Protein AF-A0A937QW48-F1 (afdb_monomer_lite)

Sequence (167 aa):
MSHDVYLGDNLDDVNDGVGDTFRGNQPLTSYLAGFPGFAYPDGLVAGTTYYWRIDEVNEAEPNSPWTGDVWSFSIPPRKAYNPDPADGAKFIASEATLIWTGGMDAKLHTVYFGDNFDDVSSATVGIPQGSTTLRPSGLLEAGKVHYWRVDEFDGFATYQGDVWSFT

Secondary structure (DSSP, 8-state):
-EEEEEEES-HHHHHHT-TT-EEEEESSS----SBTTB-TTTSPPTT-EEEEEEEEE-TT-TT-SB---EEEEEPPPSS-EEEESPTTB-S--TT--EEEEPPTT--EEEEEEES-HHHHHH----EEESSSEEPPSSPPPTT--EEEEEEEE-SS-EEPPPEEEE-

Foldseek 3Di:
DWKFKFKDLDPVCQVVVDDPGTPDIGPDPDQDDFDVVRQVVNGQDAFTKMKMWIFPADPVDPPPRHTGDIDIDHHHHQFWADWVVPFAAEPDFQFDKIFTHHGVLFQKKFKFKDLDPVCQQPDPHGDIDRHRIDTDPGTDDHPGKMKMWMWTDNPPDIRTGDIGIYD

Structure (mmCIF, N/CA/C/O backbone):
data_AF-A0A937QW48-F1
#
_entry.id   AF-A0A937QW48-F1
#
loop_
_atom_site.group_PDB
_atom_site.id
_atom_site.type_symbol
_atom_site.label_atom_id
_atom_site.label_alt_id
_atom_site.label_comp_id
_atom_site.label_asym_id
_atom_site.label_entity_id
_atom_site.label_seq_id
_atom_site.pdbx_PDB_ins_code
_atom_site.Cartn_x
_atom_site.Cartn_y
_atom_site.Cartn_z
_atom_site.occupancy
_atom_site.B_iso_or_equiv
_atom_site.auth_seq_id
_atom_site.auth_comp_id
_atom_site.auth_asym_id
_atom_site.auth_atom_id
_atom_site.pdbx_PDB_model_num
ATOM 1 N N . MET A 1 1 ? 27.043 -4.178 -25.474 1.00 88.25 1 MET A N 1
ATOM 2 C CA . MET A 1 1 ? 26.182 -4.722 -24.418 1.00 88.25 1 MET A CA 1
ATOM 3 C C . MET A 1 1 ? 25.370 -3.573 -23.878 1.00 88.25 1 MET A C 1
ATOM 5 O O . MET A 1 1 ? 25.955 -2.531 -23.590 1.00 88.25 1 MET A O 1
ATOM 9 N N . SER A 1 2 ? 24.064 -3.747 -23.834 1.00 96.56 2 SER A N 1
ATOM 10 C CA . SER A 1 2 ? 23.109 -2.817 -23.247 1.00 96.56 2 SER A CA 1
ATOM 11 C C . SER A 1 2 ? 21.959 -3.606 -22.630 1.00 96.56 2 SER A C 1
ATOM 13 O O . SER A 1 2 ? 21.939 -4.830 -22.712 1.00 96.56 2 SER A O 1
ATOM 15 N N . HIS A 1 3 ? 21.034 -2.911 -21.982 1.00 97.25 3 HIS A N 1
ATOM 16 C CA . HIS A 1 3 ? 20.038 -3.522 -21.114 1.00 97.25 3 HIS A CA 1
ATOM 17 C C . HIS A 1 3 ? 18.656 -2.991 -21.478 1.00 97.25 3 HIS A C 1
ATOM 19 O O . HIS A 1 3 ? 18.386 -1.804 -21.295 1.00 97.25 3 HIS A O 1
ATOM 25 N N . ASP A 1 4 ? 17.778 -3.844 -21.986 1.00 97.50 4 ASP A N 1
ATOM 26 C CA . ASP A 1 4 ? 16.377 -3.489 -22.177 1.00 97.50 4 ASP A CA 1
ATOM 27 C C . ASP A 1 4 ? 15.668 -3.558 -20.824 1.00 97.50 4 ASP A C 1
ATOM 29 O O . ASP A 1 4 ? 15.595 -4.613 -20.195 1.00 97.50 4 ASP A O 1
ATOM 33 N N . VAL A 1 5 ? 15.191 -2.408 -20.345 1.00 96.94 5 VAL A N 1
ATOM 34 C CA . VAL A 1 5 ? 14.584 -2.285 -19.015 1.00 96.94 5 VAL A CA 1
ATOM 35 C C . VAL A 1 5 ? 13.070 -2.314 -19.131 1.00 96.94 5 VAL A C 1
ATOM 37 O O . VAL A 1 5 ? 12.495 -1.524 -19.877 1.00 96.94 5 VAL A O 1
ATOM 40 N N . TYR A 1 6 ? 12.423 -3.152 -18.327 1.00 96.69 6 TYR A N 1
ATOM 41 C CA . TYR A 1 6 ? 10.970 -3.207 -18.188 1.00 96.69 6 TYR A CA 1
ATOM 42 C C . TYR A 1 6 ? 10.595 -2.907 -16.737 1.00 96.69 6 TYR A C 1
ATOM 44 O O . TYR A 1 6 ? 11.212 -3.445 -15.822 1.00 96.69 6 TYR A O 1
ATOM 52 N N . LEU A 1 7 ? 9.617 -2.029 -16.516 1.00 95.56 7 LEU A N 1
ATOM 53 C CA . LEU A 1 7 ? 9.117 -1.638 -15.195 1.00 95.56 7 LEU A CA 1
ATOM 54 C C . LEU A 1 7 ? 7.625 -1.299 -15.286 1.00 95.56 7 LEU A C 1
ATOM 56 O O . LEU A 1 7 ? 7.224 -0.520 -16.154 1.00 95.56 7 LEU A O 1
ATOM 60 N N . GLY A 1 8 ? 6.838 -1.832 -14.355 1.00 94.62 8 GLY A N 1
ATOM 61 C CA . GLY A 1 8 ? 5.397 -1.599 -14.235 1.00 94.62 8 GLY A CA 1
ATOM 62 C C . GLY A 1 8 ? 4.850 -2.088 -12.892 1.00 94.62 8 GLY A C 1
ATOM 63 O O . GLY A 1 8 ? 5.600 -2.608 -12.072 1.00 94.62 8 GLY A O 1
ATOM 64 N N . ASP A 1 9 ? 3.557 -1.909 -12.647 1.00 94.12 9 ASP A N 1
ATOM 65 C CA . ASP A 1 9 ? 2.838 -2.386 -11.451 1.00 94.12 9 ASP A CA 1
ATOM 66 C C . ASP A 1 9 ? 2.043 -3.683 -11.702 1.00 94.12 9 ASP A C 1
ATOM 68 O O . ASP A 1 9 ? 1.473 -4.265 -10.778 1.00 94.12 9 ASP A O 1
ATOM 72 N N . ASN A 1 10 ? 2.067 -4.182 -12.940 1.00 95.75 10 ASN A N 1
ATOM 73 C CA . ASN A 1 10 ? 1.519 -5.470 -13.336 1.00 95.75 10 ASN A CA 1
ATOM 74 C C . ASN A 1 10 ? 2.652 -6.469 -13.617 1.00 95.75 10 ASN A C 1
ATOM 76 O O . ASN A 1 10 ? 3.520 -6.226 -14.457 1.00 95.75 10 ASN A O 1
ATOM 80 N N . LEU A 1 11 ? 2.630 -7.595 -12.901 1.00 97.25 11 LEU A N 1
ATOM 81 C CA . LEU A 1 11 ? 3.621 -8.660 -13.030 1.00 97.25 11 LEU A CA 1
ATOM 82 C C . LEU A 1 11 ? 3.659 -9.245 -14.446 1.00 97.25 11 LEU A C 1
ATOM 84 O O . LEU A 1 11 ? 4.741 -9.383 -15.010 1.00 97.25 11 LEU A O 1
ATOM 88 N N . ASP A 1 12 ? 2.496 -9.580 -15.001 1.00 97.94 12 ASP A N 1
ATOM 89 C CA . ASP A 1 12 ? 2.386 -10.270 -16.285 1.00 97.94 12 ASP A CA 1
ATOM 90 C C . ASP A 1 12 ? 2.831 -9.348 -17.423 1.00 97.94 12 ASP A C 1
ATOM 92 O O . ASP A 1 12 ? 3.610 -9.755 -18.282 1.00 97.94 12 ASP A O 1
ATOM 96 N N . ASP A 1 13 ? 2.448 -8.067 -17.375 1.00 97.62 13 ASP A N 1
ATOM 97 C CA . ASP A 1 13 ? 2.856 -7.098 -18.396 1.00 97.62 13 ASP A CA 1
ATOM 98 C C . ASP A 1 13 ? 4.383 -6.923 -18.432 1.00 97.62 13 ASP A C 1
ATOM 100 O O . ASP A 1 13 ? 4.982 -6.832 -19.506 1.00 97.62 13 ASP A O 1
ATOM 104 N N . VAL A 1 14 ? 5.030 -6.895 -17.259 1.00 97.44 14 VAL A N 1
ATOM 105 C CA . VAL A 1 14 ? 6.494 -6.800 -17.148 1.00 97.44 14 VAL A CA 1
ATOM 106 C C . VAL A 1 14 ? 7.153 -8.104 -17.583 1.00 97.44 14 VAL A C 1
ATOM 108 O O . VAL A 1 14 ? 8.173 -8.071 -18.271 1.00 97.44 14 VAL A O 1
ATOM 111 N N . ASN A 1 15 ? 6.574 -9.247 -17.213 1.00 97.88 15 ASN A N 1
ATOM 112 C CA . ASN A 1 15 ? 7.065 -10.567 -17.593 1.00 97.88 15 ASN A CA 1
ATOM 113 C C . ASN A 1 15 ? 6.954 -10.839 -19.096 1.00 97.88 15 ASN A C 1
ATOM 115 O O . ASN A 1 15 ? 7.799 -11.546 -19.639 1.00 97.88 15 ASN A O 1
ATOM 119 N N . ASP A 1 16 ? 5.973 -10.256 -19.774 1.00 97.44 16 ASP A N 1
ATOM 120 C CA . ASP A 1 16 ? 5.775 -10.428 -21.213 1.00 97.44 16 ASP A CA 1
ATOM 121 C C . ASP A 1 16 ? 6.386 -9.266 -22.018 1.00 97.44 16 ASP A C 1
ATOM 123 O O . ASP A 1 16 ? 6.516 -9.346 -23.239 1.00 97.44 16 ASP A O 1
ATOM 127 N N . GLY A 1 17 ? 6.834 -8.202 -21.340 1.00 96.00 17 GLY A N 1
ATOM 128 C CA . GLY A 1 17 ? 7.395 -7.002 -21.963 1.00 96.00 17 GLY A CA 1
ATOM 129 C C . GLY A 1 17 ? 6.375 -6.227 -22.801 1.00 96.00 17 GLY A C 1
ATOM 130 O O . GLY A 1 17 ? 6.730 -5.642 -23.825 1.00 96.00 17 GLY A O 1
ATOM 131 N N . VAL A 1 18 ? 5.102 -6.261 -22.403 1.00 95.56 18 VAL A N 1
ATOM 132 C CA . VAL A 1 18 ? 3.972 -5.680 -23.143 1.00 95.56 18 VAL A CA 1
ATOM 133 C C . VAL A 1 18 ? 3.439 -4.412 -22.475 1.00 95.56 18 VAL A C 1
ATOM 135 O O . VAL A 1 18 ? 3.914 -3.987 -21.420 1.00 95.56 18 VAL A O 1
ATOM 138 N N . GLY A 1 19 ? 2.456 -3.780 -23.123 1.00 88.62 19 GLY A N 1
ATOM 139 C CA . GLY A 1 19 ? 1.857 -2.532 -22.662 1.00 88.62 19 GLY A CA 1
ATOM 140 C C . GLY A 1 19 ? 2.888 -1.409 -22.592 1.00 88.62 19 GLY A C 1
ATOM 141 O O . GLY A 1 19 ? 3.796 -1.323 -23.419 1.00 88.62 19 GLY A O 1
ATOM 142 N N . ASP A 1 20 ? 2.770 -0.580 -21.562 1.00 89.69 20 ASP A N 1
ATOM 143 C CA . ASP A 1 20 ? 3.751 0.450 -21.258 1.00 89.69 20 ASP A CA 1
ATOM 144 C C . ASP A 1 20 ? 4.731 -0.077 -20.196 1.00 89.69 20 ASP A C 1
ATOM 146 O O . ASP A 1 20 ? 4.874 0.510 -19.134 1.00 89.69 20 ASP A O 1
ATOM 150 N N . THR A 1 21 ? 5.421 -1.198 -20.392 1.00 94.19 21 THR A N 1
ATOM 151 C CA . THR A 1 21 ? 6.451 -1.637 -19.418 1.00 94.19 21 THR A CA 1
ATOM 152 C C . THR A 1 21 ? 7.862 -1.295 -19.861 1.00 94.19 21 THR A C 1
ATOM 154 O O . THR A 1 21 ? 8.701 -0.996 -19.012 1.00 94.19 21 THR A O 1
ATOM 157 N N . PHE A 1 22 ? 8.124 -1.219 -21.167 1.00 95.06 22 PHE A N 1
ATOM 158 C CA . PHE A 1 22 ? 9.451 -0.912 -21.693 1.00 95.06 22 PHE A CA 1
ATOM 159 C C . PHE A 1 22 ? 9.896 0.523 -21.366 1.00 95.06 22 PHE A C 1
ATOM 161 O O . PHE A 1 22 ? 9.299 1.513 -21.795 1.00 95.06 22 PHE A O 1
ATOM 168 N N . ARG A 1 23 ? 10.986 0.636 -20.607 1.00 92.75 23 ARG A N 1
ATOM 169 C CA . ARG A 1 23 ? 11.613 1.887 -20.158 1.00 92.75 23 ARG A CA 1
ATOM 170 C C . ARG A 1 23 ? 12.799 2.316 -21.028 1.00 92.75 23 ARG A C 1
ATOM 172 O O . ARG A 1 23 ? 13.398 3.360 -20.761 1.00 92.75 23 ARG A O 1
ATOM 179 N N . GLY A 1 24 ? 13.123 1.543 -22.063 1.00 93.31 24 GLY A N 1
ATOM 180 C CA . GLY A 1 24 ? 14.199 1.824 -23.009 1.00 93.31 24 GLY A CA 1
ATOM 181 C C . GLY A 1 24 ? 15.453 0.979 -22.795 1.00 93.31 24 GLY A C 1
ATOM 182 O O . GLY A 1 24 ? 15.618 0.312 -21.774 1.00 93.31 24 GLY A O 1
ATOM 183 N N . ASN A 1 25 ? 16.353 1.063 -23.776 1.00 95.75 25 ASN A N 1
ATOM 184 C CA . ASN A 1 25 ? 17.652 0.400 -23.768 1.00 95.75 25 ASN A CA 1
ATOM 185 C C . ASN A 1 25 ? 18.691 1.260 -23.028 1.00 95.75 25 ASN A C 1
ATOM 187 O O . ASN A 1 25 ? 18.946 2.406 -23.406 1.00 95.75 25 ASN A O 1
ATOM 191 N N . GLN A 1 26 ? 19.282 0.721 -21.965 1.00 95.12 26 GLN A N 1
ATOM 192 C CA . GLN A 1 26 ? 20.233 1.416 -21.104 1.00 95.12 26 GLN A CA 1
ATOM 193 C C . GLN A 1 26 ? 21.665 0.934 -21.371 1.00 95.12 26 GLN A C 1
ATOM 195 O O . GLN A 1 26 ? 21.913 -0.269 -21.407 1.00 95.12 26 GLN A O 1
ATOM 200 N N . PRO A 1 27 ? 22.645 1.843 -21.512 1.00 94.25 27 PRO A N 1
ATOM 201 C CA . PRO A 1 27 ? 24.058 1.472 -21.615 1.00 94.25 27 PRO A CA 1
ATOM 202 C C . PRO A 1 27 ? 24.723 1.275 -20.243 1.00 94.25 27 PRO A C 1
ATOM 204 O O . PRO A 1 27 ? 25.884 0.876 -20.171 1.00 94.25 27 PRO A O 1
ATOM 207 N N . LEU A 1 28 ? 24.023 1.627 -19.161 1.00 93.50 28 LEU A N 1
ATOM 208 C CA . LEU A 1 28 ? 24.498 1.530 -17.785 1.00 93.50 28 LEU A CA 1
ATOM 209 C C . LEU A 1 28 ? 23.802 0.379 -17.065 1.00 93.50 28 LEU A C 1
ATOM 211 O O . LEU A 1 28 ? 22.652 0.060 -17.346 1.00 93.50 28 LEU A O 1
ATOM 215 N N . THR A 1 29 ? 24.463 -0.146 -16.039 1.00 92.25 29 THR A N 1
ATOM 216 C CA . THR A 1 29 ? 23.922 -1.165 -15.129 1.00 92.25 29 THR A CA 1
ATOM 217 C C . THR A 1 29 ? 23.022 -0.559 -14.042 1.00 92.25 29 THR A C 1
ATOM 219 O O . THR A 1 29 ? 22.985 -1.044 -12.911 1.00 92.25 29 THR A O 1
ATOM 222 N N . SER A 1 30 ? 22.370 0.568 -14.333 1.00 90.50 30 SER A N 1
ATOM 223 C CA . SER A 1 30 ? 21.469 1.258 -13.415 1.00 90.50 30 SER A CA 1
ATOM 224 C C . SER A 1 30 ? 20.370 1.994 -14.174 1.00 90.50 30 SER A C 1
ATOM 226 O O . SER A 1 30 ? 20.588 2.545 -15.252 1.00 90.50 30 SER A O 1
ATOM 228 N N . TYR A 1 31 ? 19.182 2.017 -13.575 1.00 90.12 31 TYR A N 1
ATOM 229 C CA . TYR A 1 31 ? 18.016 2.737 -14.065 1.00 90.12 31 TYR A CA 1
ATOM 230 C C . TYR A 1 31 ? 17.395 3.504 -12.898 1.00 90.12 31 TYR A C 1
ATOM 232 O O . TYR A 1 31 ? 17.179 2.941 -11.824 1.00 90.12 31 TYR A O 1
ATOM 240 N N . LEU A 1 32 ? 17.151 4.800 -13.091 1.00 88.81 32 LEU A N 1
ATOM 241 C CA . LEU A 1 32 ? 16.519 5.646 -12.085 1.00 88.81 32 LEU A CA 1
ATOM 242 C C . LEU A 1 32 ? 15.019 5.724 -12.370 1.00 88.81 32 LEU A C 1
ATOM 244 O O . LEU A 1 32 ? 14.621 6.029 -13.492 1.00 88.81 32 LEU A O 1
ATOM 248 N N . ALA A 1 33 ? 14.208 5.480 -11.344 1.00 88.75 33 ALA A N 1
ATOM 249 C CA . ALA A 1 33 ? 12.752 5.531 -11.404 1.00 88.75 33 ALA A CA 1
ATOM 250 C C . ALA A 1 33 ? 12.195 6.302 -10.200 1.00 88.75 33 ALA A C 1
ATOM 252 O O . ALA A 1 33 ? 12.770 6.259 -9.112 1.00 88.75 33 ALA A O 1
ATOM 253 N N . GLY A 1 34 ? 11.073 6.999 -10.387 1.00 82.00 34 GLY A N 1
ATOM 254 C CA . GLY A 1 34 ? 10.326 7.636 -9.297 1.00 82.00 34 GLY A CA 1
ATOM 255 C C . GLY A 1 34 ? 10.814 9.017 -8.861 1.00 82.00 34 GLY A C 1
ATOM 256 O O . GLY A 1 34 ? 10.314 9.544 -7.872 1.00 82.00 34 GLY A O 1
ATOM 257 N N . PHE A 1 35 ? 11.758 9.621 -9.584 1.00 74.81 35 PHE A N 1
ATOM 258 C CA . PHE A 1 35 ? 12.253 10.976 -9.314 1.00 74.81 35 PHE A CA 1
ATOM 259 C C . PHE A 1 35 ? 11.760 11.975 -10.370 1.00 74.81 35 PHE A C 1
ATOM 261 O O . PHE A 1 35 ? 11.506 11.574 -11.507 1.00 74.81 35 PHE A O 1
ATOM 268 N N . PRO A 1 36 ? 11.662 13.284 -10.057 1.00 70.00 36 PRO A N 1
ATOM 269 C CA . PRO A 1 36 ? 11.421 14.310 -11.071 1.00 70.00 36 PRO A CA 1
ATOM 270 C C . PRO A 1 36 ? 12.420 14.185 -12.236 1.00 70.00 36 PRO A C 1
ATOM 272 O O . PRO A 1 36 ? 13.630 14.200 -12.023 1.00 70.00 36 PRO A O 1
ATOM 275 N N . GLY A 1 37 ? 11.908 14.024 -13.461 1.00 69.75 37 GLY A N 1
ATOM 276 C CA . GLY A 1 37 ? 12.704 13.727 -14.666 1.00 69.75 37 GLY A CA 1
ATOM 277 C C . GLY A 1 37 ? 12.843 12.234 -15.014 1.00 69.75 37 GLY A C 1
ATOM 278 O O . GLY A 1 37 ? 13.291 11.914 -16.108 1.00 69.75 37 GLY A O 1
ATOM 279 N N . PHE A 1 38 ? 12.402 11.335 -14.129 1.00 72.62 38 PHE A N 1
ATOM 280 C CA . PHE A 1 38 ? 12.449 9.868 -14.245 1.00 72.62 38 PHE A CA 1
ATOM 281 C C . PHE A 1 38 ? 11.122 9.252 -13.777 1.00 72.62 38 PHE A C 1
ATOM 283 O O . PHE A 1 38 ? 11.074 8.339 -12.952 1.00 72.62 38 PHE A O 1
ATOM 290 N N . ALA A 1 39 ? 10.021 9.840 -14.237 1.00 62.12 39 ALA A N 1
ATOM 291 C CA . ALA A 1 39 ? 8.752 9.812 -13.528 1.00 62.12 39 ALA A CA 1
ATOM 292 C C . ALA A 1 39 ? 7.990 8.482 -13.582 1.00 62.12 39 ALA A C 1
ATOM 294 O O . ALA A 1 39 ? 6.890 8.454 -13.090 1.00 62.12 39 ALA A O 1
ATOM 295 N N . TYR A 1 40 ? 8.486 7.387 -14.150 1.00 60.75 40 TYR A N 1
ATOM 296 C CA . TYR A 1 40 ? 7.565 6.405 -14.725 1.00 60.75 40 TYR A CA 1
ATOM 297 C C . TYR A 1 40 ? 6.410 5.877 -13.813 1.00 60.75 40 TYR A C 1
ATOM 299 O O . TYR A 1 40 ? 6.713 5.259 -12.788 1.00 60.75 40 TYR A O 1
ATOM 307 N N . PRO A 1 41 ? 5.121 6.044 -14.208 1.00 55.56 41 PRO A N 1
ATOM 308 C CA . PRO A 1 41 ? 4.635 7.010 -15.205 1.00 55.56 41 PRO A CA 1
ATOM 309 C C . PRO A 1 41 ? 4.519 8.450 -14.655 1.00 55.56 41 PRO A C 1
ATOM 311 O O . PRO A 1 41 ? 4.967 9.357 -15.350 1.00 55.56 41 PRO A O 1
ATOM 314 N N . ASP A 1 42 ? 4.075 8.656 -13.402 1.00 72.12 42 ASP A N 1
ATOM 315 C CA . ASP A 1 42 ? 3.993 9.974 -12.721 1.00 72.12 42 ASP A CA 1
ATOM 316 C C . ASP A 1 42 ? 4.560 9.993 -11.271 1.00 72.12 42 ASP A C 1
ATOM 318 O O . ASP A 1 42 ? 4.204 10.822 -10.432 1.00 72.12 42 ASP A O 1
ATOM 322 N N . GLY A 1 43 ? 5.463 9.068 -10.961 1.00 82.12 43 GLY A N 1
ATOM 323 C CA . GLY A 1 43 ? 6.089 8.828 -9.665 1.00 82.12 43 GLY A CA 1
ATOM 324 C C . GLY A 1 43 ? 5.780 7.421 -9.156 1.00 82.12 43 GLY A C 1
ATOM 325 O O . GLY A 1 43 ? 4.829 6.781 -9.601 1.00 82.12 43 GLY A O 1
ATOM 326 N N . LEU A 1 44 ? 6.582 6.934 -8.205 1.00 88.69 44 LEU A N 1
ATOM 327 C CA . LEU A 1 44 ? 6.274 5.679 -7.517 1.00 88.69 44 LEU A CA 1
ATOM 328 C C . LEU A 1 44 ? 5.176 5.938 -6.480 1.00 88.69 44 LEU A C 1
ATOM 330 O O . LEU A 1 44 ? 5.315 6.801 -5.610 1.00 88.69 44 LEU A O 1
ATOM 334 N N . VAL A 1 45 ? 4.076 5.200 -6.587 1.00 90.25 45 VAL A N 1
ATOM 335 C CA . VAL A 1 45 ? 2.863 5.422 -5.799 1.00 90.25 45 VAL A CA 1
ATOM 336 C C . VAL A 1 45 ? 2.926 4.637 -4.489 1.00 90.25 45 VAL A C 1
ATOM 338 O O . VAL A 1 45 ? 3.202 3.437 -4.474 1.00 90.25 45 VAL A O 1
ATOM 341 N N . ALA A 1 46 ? 2.640 5.307 -3.370 1.00 91.69 46 ALA A N 1
ATOM 342 C CA . ALA A 1 46 ? 2.583 4.677 -2.052 1.00 91.69 46 ALA A CA 1
ATOM 343 C C . ALA A 1 46 ? 1.560 3.533 -2.007 1.00 91.69 46 ALA A C 1
ATOM 345 O O . ALA A 1 46 ? 0.433 3.687 -2.469 1.00 91.69 46 ALA A O 1
ATOM 346 N N . GLY A 1 47 ? 1.947 2.396 -1.426 1.00 92.69 47 GLY A N 1
ATOM 347 C CA . GLY A 1 47 ? 1.121 1.187 -1.363 1.00 92.69 47 GLY A CA 1
ATOM 348 C C . GLY A 1 47 ? 1.136 0.337 -2.636 1.00 92.69 47 GLY A C 1
ATOM 349 O O . GLY A 1 47 ? 0.411 -0.650 -2.695 1.00 92.69 47 GLY A O 1
ATOM 350 N N . THR A 1 48 ? 1.947 0.691 -3.637 1.00 93.00 48 THR A N 1
ATOM 351 C CA . THR A 1 48 ? 2.031 -0.046 -4.908 1.00 93.00 48 THR A CA 1
ATOM 352 C C . THR A 1 48 ? 3.253 -0.958 -4.924 1.00 93.00 48 THR A C 1
ATOM 354 O O . THR A 1 48 ? 4.342 -0.570 -4.484 1.00 93.00 48 THR A O 1
ATOM 357 N N . THR A 1 49 ? 3.071 -2.172 -5.443 1.00 94.94 49 THR A N 1
ATOM 358 C CA . THR A 1 49 ? 4.162 -3.092 -5.775 1.00 94.94 49 THR A C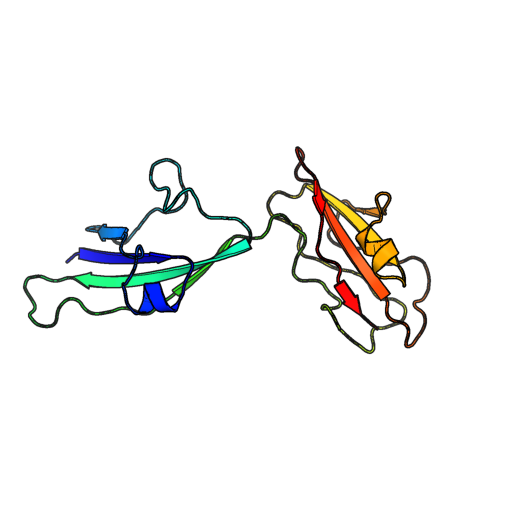A 1
ATOM 359 C C . THR A 1 49 ? 4.523 -2.923 -7.240 1.00 94.94 49 THR A C 1
ATOM 361 O O . THR A 1 49 ? 3.659 -3.001 -8.105 1.00 94.94 49 THR A O 1
ATOM 364 N N . TYR A 1 50 ? 5.805 -2.710 -7.502 1.00 95.00 50 TYR A N 1
ATOM 365 C CA . TYR A 1 50 ? 6.359 -2.603 -8.840 1.00 95.00 50 TYR A CA 1
ATOM 366 C C . TYR A 1 50 ? 7.184 -3.838 -9.163 1.00 95.00 50 TYR A C 1
ATOM 368 O O . TYR A 1 50 ? 7.904 -4.358 -8.307 1.00 95.00 50 TYR A O 1
ATOM 376 N N . TYR A 1 51 ? 7.107 -4.254 -10.417 1.00 97.19 51 TYR A N 1
ATOM 377 C CA . TYR A 1 51 ? 7.836 -5.361 -11.006 1.00 97.19 51 TYR A CA 1
ATOM 378 C C . TYR A 1 51 ? 8.786 -4.820 -12.061 1.00 97.19 51 TYR A C 1
ATOM 380 O O . TYR A 1 51 ? 8.449 -3.880 -12.782 1.00 97.19 51 TYR A O 1
ATOM 388 N N . TRP A 1 52 ? 9.970 -5.406 -12.165 1.00 97.19 52 TRP A N 1
ATOM 389 C CA . TRP A 1 52 ? 10.940 -5.023 -13.177 1.00 97.19 52 TRP A CA 1
ATOM 390 C C . TRP A 1 52 ? 11.736 -6.215 -13.681 1.00 97.19 52 TRP A C 1
ATOM 392 O O . TRP A 1 52 ? 11.963 -7.182 -12.955 1.00 97.19 52 TRP A O 1
ATOM 402 N N . ARG A 1 53 ? 12.152 -6.121 -14.940 1.00 98.00 53 ARG A N 1
ATOM 403 C CA . ARG A 1 53 ? 12.920 -7.136 -15.659 1.00 98.00 53 ARG A CA 1
ATOM 404 C C . ARG A 1 53 ? 13.998 -6.448 -16.482 1.00 98.00 53 ARG A C 1
ATOM 406 O O . ARG A 1 53 ? 13.787 -5.336 -16.973 1.00 98.00 53 ARG A O 1
ATOM 413 N N . ILE A 1 54 ? 15.140 -7.110 -16.625 1.00 97.94 54 ILE A N 1
ATOM 414 C CA . ILE A 1 54 ? 16.247 -6.655 -17.464 1.00 97.94 54 ILE A CA 1
ATOM 415 C C . ILE A 1 54 ? 16.548 -7.727 -18.497 1.00 97.94 54 ILE A C 1
ATOM 417 O O . ILE A 1 54 ? 16.883 -8.847 -18.119 1.00 97.94 54 ILE A O 1
ATOM 421 N N . ASP A 1 55 ? 16.486 -7.364 -19.774 1.00 97.88 55 ASP A N 1
ATOM 422 C CA . ASP A 1 55 ? 16.928 -8.241 -20.853 1.00 97.88 55 ASP A CA 1
ATOM 423 C C . ASP A 1 55 ? 18.304 -7.779 -21.350 1.00 97.88 55 ASP A C 1
ATOM 425 O O . ASP A 1 55 ? 18.514 -6.603 -21.658 1.00 97.88 55 ASP A O 1
ATOM 429 N N . GLU A 1 56 ? 19.265 -8.700 -21.408 1.00 97.81 56 GLU A N 1
ATOM 430 C CA . GLU A 1 56 ? 20.637 -8.403 -21.831 1.00 97.81 56 GLU A CA 1
ATOM 431 C C . GLU A 1 56 ? 20.749 -8.375 -23.362 1.00 97.81 56 GLU A C 1
ATOM 433 O O . GLU A 1 56 ? 20.437 -9.359 -24.046 1.00 97.81 56 GLU A O 1
ATOM 438 N N . VAL A 1 57 ? 21.236 -7.253 -23.900 1.00 97.56 57 VAL A N 1
ATOM 439 C CA . VAL A 1 57 ? 21.288 -6.955 -25.338 1.0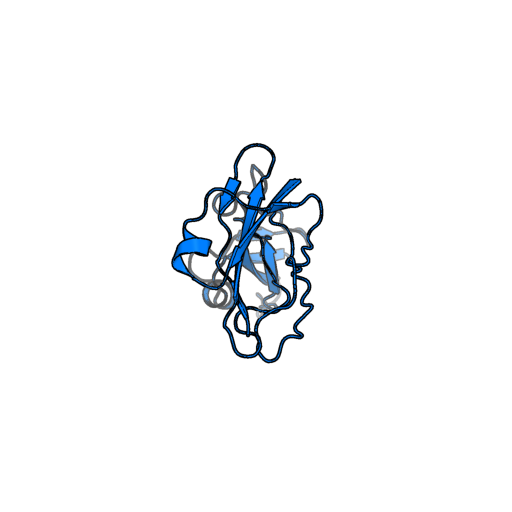0 97.56 57 VAL A CA 1
ATOM 440 C C . VAL A 1 57 ? 22.725 -6.915 -25.858 1.00 97.56 57 VAL A C 1
ATOM 442 O O . VAL A 1 57 ? 23.560 -6.099 -25.452 1.00 97.56 57 VAL A O 1
ATOM 445 N N . ASN A 1 58 ? 23.010 -7.759 -26.843 1.00 96.50 58 ASN A N 1
ATOM 446 C CA . ASN A 1 58 ? 24.264 -7.848 -27.565 1.00 96.50 58 ASN A CA 1
ATOM 447 C C . ASN A 1 58 ? 24.009 -8.057 -29.062 1.00 96.50 58 ASN A C 1
ATOM 449 O O . ASN A 1 58 ? 23.832 -9.181 -29.515 1.00 96.50 58 ASN A O 1
ATOM 453 N N . GLU A 1 59 ? 24.091 -6.974 -29.835 1.00 94.12 59 GLU A N 1
ATOM 454 C CA . GLU A 1 59 ? 23.903 -6.964 -31.298 1.00 94.12 59 GLU A CA 1
ATOM 455 C C . GLU A 1 59 ? 24.825 -7.923 -32.070 1.00 94.12 59 GLU A C 1
ATOM 457 O O . GLU A 1 59 ? 24.547 -8.282 -33.212 1.00 94.12 59 GLU A O 1
ATOM 462 N N . ALA A 1 60 ? 25.953 -8.324 -31.477 1.00 96.25 60 ALA A N 1
ATOM 463 C CA . ALA A 1 60 ? 26.865 -9.280 -32.095 1.00 96.25 60 ALA A CA 1
ATOM 464 C C . ALA A 1 60 ? 26.404 -10.740 -31.938 1.00 96.25 60 ALA A C 1
ATOM 466 O O . ALA A 1 60 ? 26.979 -11.608 -32.593 1.00 96.25 60 ALA A O 1
ATOM 467 N N . GLU A 1 61 ? 25.403 -11.016 -31.091 1.00 96.25 61 GLU A N 1
ATOM 468 C CA . GLU A 1 61 ? 24.966 -12.372 -30.768 1.00 96.25 61 GLU A CA 1
ATOM 469 C C . GLU A 1 61 ? 23.536 -12.679 -31.236 1.00 96.25 61 GLU A C 1
ATOM 471 O O . GLU A 1 61 ? 22.587 -12.078 -30.736 1.00 96.25 61 GLU A O 1
ATOM 476 N N . PRO A 1 62 ? 23.333 -13.674 -32.125 1.00 95.12 62 PRO A N 1
ATOM 477 C CA . PRO A 1 62 ? 22.018 -13.969 -32.711 1.00 95.12 62 PRO A CA 1
ATOM 478 C C . PRO A 1 62 ? 20.927 -14.400 -31.724 1.00 95.12 62 PRO A C 1
ATOM 480 O O . PRO A 1 62 ? 19.751 -14.360 -32.069 1.00 95.12 62 PRO A O 1
ATOM 483 N N . ASN A 1 63 ? 21.311 -14.869 -30.534 1.00 95.50 63 ASN A N 1
ATOM 484 C CA . ASN A 1 63 ? 20.376 -15.307 -29.493 1.00 95.50 63 ASN A CA 1
ATOM 485 C C . ASN A 1 63 ? 20.003 -14.179 -28.515 1.00 95.50 63 ASN A C 1
ATOM 487 O O . ASN A 1 63 ? 19.315 -14.445 -27.535 1.00 95.50 63 ASN A O 1
ATOM 491 N N . SER A 1 64 ? 20.504 -12.964 -28.738 1.00 95.00 64 SER A N 1
ATOM 492 C CA . SER A 1 64 ? 20.148 -11.773 -27.974 1.00 95.00 64 SER A CA 1
ATOM 493 C C . SER A 1 64 ? 18.860 -11.138 -28.533 1.00 95.00 64 SER A C 1
ATOM 495 O O . SER A 1 64 ? 18.657 -11.197 -29.750 1.00 95.00 64 SER A O 1
ATOM 497 N N . PRO A 1 65 ? 17.993 -10.520 -27.703 1.00 96.25 65 PRO A N 1
ATOM 498 C CA . PRO A 1 65 ? 18.108 -10.309 -26.253 1.00 96.25 65 PRO A CA 1
ATOM 499 C C . PRO A 1 65 ? 17.898 -11.573 -25.407 1.00 96.25 65 PRO A C 1
ATOM 501 O O . PRO A 1 65 ? 17.095 -12.439 -25.749 1.00 96.25 65 PRO A O 1
ATOM 504 N N . TRP A 1 66 ? 18.608 -11.661 -24.276 1.00 97.69 66 TRP A N 1
ATOM 505 C CA . TRP A 1 66 ? 18.391 -12.706 -23.270 1.00 97.69 66 TRP A CA 1
ATOM 506 C C . TRP A 1 66 ? 17.505 -12.180 -22.149 1.00 97.69 66 TRP A C 1
ATOM 508 O O . TRP A 1 66 ? 17.914 -11.286 -21.410 1.00 97.69 66 TRP A O 1
ATOM 518 N N . THR A 1 67 ? 16.314 -12.756 -22.016 1.00 97.94 67 THR A N 1
ATOM 519 C CA . THR A 1 67 ? 15.347 -12.374 -20.985 1.00 97.94 67 THR A CA 1
ATOM 520 C C . THR A 1 67 ? 15.856 -12.694 -19.582 1.00 97.94 67 THR A C 1
ATOM 522 O O . THR A 1 67 ? 16.291 -13.820 -19.325 1.00 97.94 67 THR A O 1
ATOM 525 N N . GLY A 1 68 ? 15.804 -11.708 -18.685 1.00 97.50 68 GLY A N 1
ATOM 526 C CA . GLY A 1 68 ? 16.178 -11.871 -17.279 1.00 97.50 68 GLY A CA 1
ATOM 527 C C . GLY A 1 68 ? 15.022 -12.293 -16.372 1.00 97.50 68 GLY A C 1
ATOM 528 O O . GLY A 1 68 ? 13.874 -12.416 -16.800 1.00 97.50 68 GLY A O 1
ATOM 529 N N . ASP A 1 69 ? 15.336 -12.477 -15.089 1.00 98.25 69 ASP A N 1
ATOM 530 C CA . ASP A 1 69 ? 14.337 -12.732 -14.050 1.00 98.25 69 ASP A CA 1
ATOM 531 C C . ASP A 1 69 ? 13.486 -11.482 -13.777 1.00 98.25 69 ASP A C 1
ATOM 533 O O . ASP A 1 69 ? 13.948 -10.345 -13.911 1.00 98.25 69 ASP A O 1
ATOM 537 N N . VAL A 1 70 ? 12.244 -11.696 -13.335 1.00 98.31 70 VAL A N 1
ATOM 538 C CA . VAL A 1 70 ? 11.378 -10.616 -12.852 1.00 98.31 70 VAL A CA 1
ATOM 539 C C . VAL A 1 70 ? 11.573 -10.436 -11.349 1.00 98.31 70 VAL A C 1
ATOM 541 O O . VAL A 1 70 ? 11.409 -11.370 -10.561 1.00 98.31 70 VAL A O 1
ATOM 544 N N . TRP A 1 71 ? 11.889 -9.212 -10.942 1.00 98.19 71 TRP A N 1
ATOM 545 C CA . TRP A 1 71 ? 12.033 -8.807 -9.547 1.00 98.19 71 TRP A CA 1
ATOM 546 C C . TRP A 1 71 ? 10.930 -7.831 -9.150 1.00 98.19 71 TRP A C 1
ATOM 548 O O . TRP A 1 71 ? 10.299 -7.212 -10.002 1.00 98.19 71 TRP A O 1
ATOM 558 N N . SER A 1 72 ? 10.718 -7.648 -7.846 1.00 97.31 72 SER A N 1
ATOM 559 C CA . SER A 1 72 ? 9.706 -6.720 -7.337 1.00 97.31 72 SER A CA 1
ATOM 560 C C . SER A 1 72 ? 10.169 -5.933 -6.119 1.00 97.31 72 SER A C 1
ATOM 562 O O . SER A 1 72 ? 10.965 -6.424 -5.317 1.00 97.31 72 SER A O 1
ATOM 564 N N . PHE A 1 73 ? 9.598 -4.748 -5.930 1.00 94.94 73 PHE A N 1
ATOM 565 C CA . PHE A 1 73 ? 9.694 -3.970 -4.696 1.00 94.94 73 PHE A CA 1
ATOM 566 C C . PHE A 1 73 ? 8.358 -3.278 -4.401 1.00 94.94 73 PHE A C 1
ATOM 568 O O . PHE A 1 73 ? 7.565 -3.041 -5.308 1.00 94.94 73 PHE A O 1
ATOM 575 N N . SER A 1 74 ? 8.115 -2.922 -3.139 1.00 93.62 74 SER A N 1
ATOM 576 C CA . SER A 1 74 ? 6.894 -2.217 -2.730 1.00 93.62 74 SER A CA 1
ATOM 577 C C . SER A 1 74 ? 7.218 -0.863 -2.128 1.00 93.62 74 SER A C 1
ATOM 579 O O . SER A 1 74 ? 8.166 -0.723 -1.352 1.00 93.62 74 SER A O 1
ATOM 581 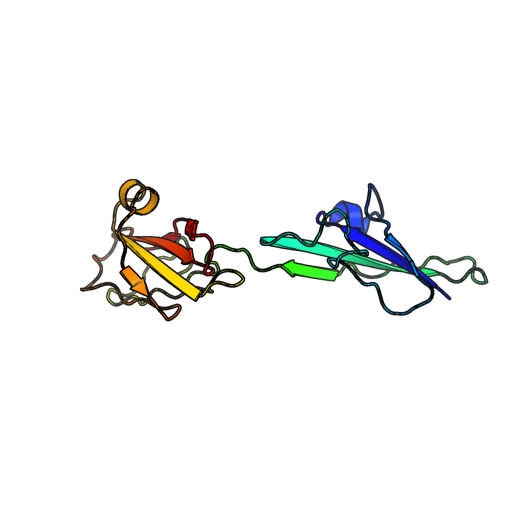N N . ILE A 1 75 ? 6.385 0.122 -2.442 1.00 93.62 75 ILE A N 1
ATOM 582 C CA . ILE A 1 75 ? 6.404 1.410 -1.761 1.00 93.62 75 ILE A CA 1
ATOM 583 C C . ILE A 1 75 ? 5.493 1.319 -0.533 1.00 93.62 75 ILE A C 1
ATOM 585 O O . ILE A 1 75 ? 4.323 0.967 -0.696 1.00 93.62 75 ILE A O 1
ATOM 589 N N . PRO A 1 76 ? 5.968 1.647 0.685 1.00 94.25 76 PRO A N 1
ATOM 590 C CA . PRO A 1 76 ? 5.115 1.637 1.870 1.00 94.25 76 PRO A CA 1
ATOM 591 C C . PRO A 1 76 ? 3.838 2.476 1.669 1.00 94.25 76 PRO A C 1
ATOM 593 O O . PRO A 1 76 ? 3.908 3.556 1.073 1.00 94.25 76 PRO A O 1
ATOM 596 N N . PRO A 1 77 ? 2.664 2.013 2.129 1.00 96.50 77 PRO 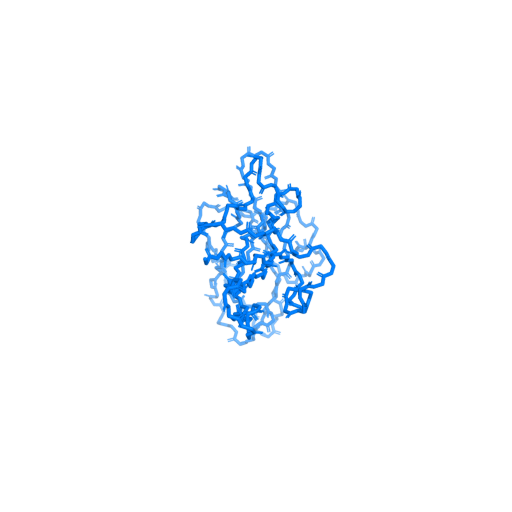A N 1
ATOM 597 C CA . PRO A 1 77 ? 1.440 2.803 2.059 1.00 96.50 77 PRO A CA 1
ATOM 598 C C . PRO A 1 77 ? 1.513 3.992 3.020 1.00 96.50 77 PRO A C 1
ATOM 600 O O . PRO A 1 77 ? 2.265 3.972 3.989 1.00 96.50 77 PRO A O 1
ATOM 603 N N . ARG A 1 78 ? 0.691 5.023 2.796 1.00 96.88 78 ARG A N 1
ATOM 604 C CA . ARG A 1 78 ? 0.542 6.146 3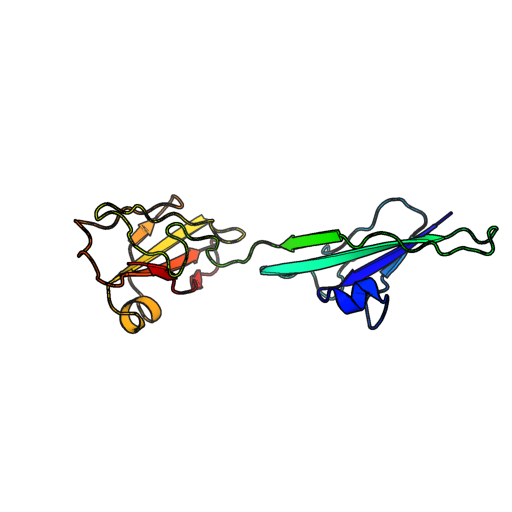.747 1.00 96.88 78 ARG A CA 1
ATOM 605 C C . ARG A 1 78 ? -0.295 5.801 4.980 1.00 96.88 78 ARG A C 1
ATOM 607 O O . ARG A 1 78 ? -0.277 6.537 5.957 1.00 96.88 78 ARG A O 1
ATOM 614 N N . LYS A 1 79 ? -1.037 4.697 4.922 1.00 98.06 79 LYS A N 1
ATOM 615 C CA . LYS A 1 79 ? -1.818 4.157 6.036 1.00 98.06 79 LYS A CA 1
ATOM 616 C C . LYS A 1 79 ? -0.969 3.211 6.880 1.00 98.06 79 LYS A C 1
ATOM 618 O O . LYS A 1 79 ? 0.022 2.673 6.389 1.00 98.06 79 LYS A O 1
ATOM 623 N N . ALA A 1 80 ? -1.408 2.963 8.109 1.00 98.38 80 ALA A N 1
ATOM 624 C CA . ALA A 1 80 ? -0.870 1.893 8.932 1.00 98.38 80 ALA A CA 1
ATOM 625 C C . ALA A 1 80 ? -1.035 0.547 8.210 1.00 98.38 80 ALA A C 1
ATOM 627 O O . ALA A 1 80 ? -2.036 0.322 7.526 1.00 98.38 80 ALA A O 1
ATOM 628 N N . TYR A 1 81 ? -0.061 -0.347 8.353 1.00 97.94 81 TYR A N 1
ATOM 629 C CA . TYR A 1 81 ? -0.071 -1.661 7.709 1.00 97.94 81 TYR A CA 1
ATOM 630 C C . TYR A 1 81 ? 0.624 -2.712 8.577 1.00 97.94 81 TYR A C 1
ATOM 632 O O . TYR A 1 81 ? 1.230 -2.379 9.594 1.00 97.94 81 TYR A O 1
ATOM 640 N N . ASN A 1 82 ? 0.536 -3.984 8.180 1.00 97.69 82 ASN A N 1
ATOM 641 C CA . ASN A 1 82 ? 1.081 -5.130 8.921 1.00 97.69 82 ASN A CA 1
ATOM 642 C C . ASN A 1 82 ? 0.664 -5.139 10.407 1.00 97.69 82 ASN A C 1
ATOM 644 O O . ASN A 1 82 ? 1.522 -4.985 11.281 1.00 97.69 82 ASN A O 1
ATOM 648 N N . PRO A 1 83 ? -0.641 -5.282 10.696 1.00 98.56 83 PRO A N 1
ATOM 649 C CA . PRO A 1 83 ? -1.129 -5.370 12.065 1.00 98.56 83 PRO A CA 1
ATOM 650 C C . PRO A 1 83 ? -0.659 -6.648 12.769 1.00 98.56 83 PRO A C 1
ATOM 652 O O . PRO A 1 83 ? -0.570 -7.715 12.160 1.00 98.56 83 PRO A O 1
ATOM 655 N N . ASP A 1 84 ? -0.430 -6.537 14.071 1.00 98.00 84 ASP A N 1
ATOM 656 C CA . ASP A 1 84 ? -0.288 -7.639 15.017 1.00 98.00 84 ASP A CA 1
ATOM 657 C C . ASP A 1 84 ? -1.122 -7.311 16.277 1.00 98.00 84 ASP A C 1
ATOM 659 O O . ASP A 1 84 ? -0.845 -6.307 16.933 1.00 98.00 84 ASP A O 1
ATOM 663 N N . PRO A 1 85 ? -2.180 -8.071 16.618 1.00 97.75 85 PRO A N 1
ATOM 664 C CA . PRO A 1 85 ? -2.651 -9.284 15.951 1.00 97.75 85 PRO A CA 1
ATOM 665 C C . PRO A 1 85 ? -2.985 -9.079 14.474 1.00 97.75 85 PRO A C 1
ATOM 667 O O . PRO A 1 85 ? -3.565 -8.059 14.098 1.00 97.75 85 PRO A O 1
ATOM 670 N N . ALA A 1 86 ? -2.608 -10.060 13.649 1.00 98.38 86 ALA A N 1
ATOM 671 C CA . ALA A 1 86 ? -2.930 -10.055 12.227 1.00 98.38 86 ALA A CA 1
ATOM 672 C C . ALA A 1 86 ? -4.446 -9.952 12.020 1.00 98.38 86 ALA A C 1
ATOM 674 O O . ALA A 1 86 ? -5.225 -10.465 12.827 1.00 98.38 86 ALA A O 1
ATOM 675 N N . ASP A 1 87 ? -4.867 -9.317 10.929 1.00 98.50 87 ASP A N 1
ATOM 676 C CA . ASP A 1 87 ? -6.290 -9.189 10.631 1.00 98.50 87 ASP A CA 1
ATOM 677 C C . ASP A 1 87 ? -6.960 -10.570 10.503 1.00 98.50 87 ASP A C 1
ATOM 679 O O . ASP A 1 87 ? -6.463 -11.477 9.830 1.00 98.50 87 ASP A O 1
ATOM 683 N N . GLY A 1 88 ? -8.073 -10.744 11.213 1.00 97.81 88 GLY A N 1
ATOM 684 C CA . GLY A 1 88 ? -8.802 -12.001 11.344 1.00 97.81 88 GLY A CA 1
ATOM 685 C C . GLY A 1 88 ? -8.163 -13.030 12.286 1.00 97.81 88 GLY A C 1
ATOM 686 O O . GLY A 1 88 ? -8.624 -14.178 12.318 1.00 97.81 88 GLY A O 1
ATOM 687 N N . ALA A 1 89 ? -7.119 -12.671 13.045 1.00 97.75 89 ALA A N 1
ATOM 688 C CA . ALA A 1 89 ? -6.485 -13.583 13.995 1.00 97.75 89 ALA A CA 1
ATOM 689 C C . ALA A 1 89 ? -7.462 -14.053 15.086 1.00 97.75 89 ALA A C 1
ATOM 691 O O . ALA A 1 89 ? -8.405 -13.359 15.462 1.00 97.75 89 ALA A O 1
ATOM 692 N N . LYS A 1 90 ? -7.231 -15.261 15.605 1.00 96.19 90 LYS A N 1
ATOM 693 C CA . LYS A 1 90 ? -8.086 -15.909 16.607 1.00 96.19 90 LYS A CA 1
ATOM 694 C C . LYS A 1 90 ? -7.265 -16.392 17.790 1.00 96.19 90 LYS A C 1
ATOM 696 O O . LYS A 1 90 ? -6.083 -16.695 17.634 1.00 96.19 90 LYS A O 1
ATOM 701 N N . PHE A 1 91 ? -7.946 -16.595 18.914 1.00 92.88 91 PHE A N 1
ATOM 702 C CA . PHE A 1 91 ? -7.373 -17.113 20.155 1.00 92.88 91 PHE A CA 1
ATOM 703 C C . PHE A 1 91 ? -6.305 -16.181 20.730 1.00 92.88 91 PHE A C 1
ATOM 705 O O . PHE A 1 91 ? -5.300 -16.632 21.285 1.00 92.88 91 PHE A O 1
ATOM 712 N N . ILE A 1 92 ? -6.523 -14.875 20.587 1.00 94.19 92 ILE A N 1
ATOM 713 C CA . ILE A 1 92 ? -5.630 -13.869 21.144 1.00 94.19 92 ILE A CA 1
ATOM 714 C C . ILE A 1 92 ? -5.816 -13.806 22.664 1.00 94.19 92 ILE A C 1
ATOM 716 O O . ILE A 1 92 ? -6.915 -13.952 23.199 1.00 94.19 92 ILE A O 1
ATOM 720 N N . ALA A 1 93 ? -4.709 -13.619 23.385 1.00 91.12 93 ALA A N 1
ATOM 721 C CA . ALA A 1 93 ? -4.742 -13.486 24.833 1.00 91.12 93 ALA A CA 1
ATOM 722 C C . ALA A 1 93 ? -5.575 -12.265 25.259 1.00 91.12 93 ALA A C 1
ATOM 724 O O . ALA A 1 93 ? -5.564 -11.223 24.605 1.00 91.12 93 ALA A O 1
ATOM 725 N N . SER A 1 94 ? -6.211 -12.353 26.428 1.00 90.69 94 SER A N 1
ATOM 726 C CA . SER A 1 94 ? -7.012 -11.260 26.993 1.00 90.69 94 SER A CA 1
ATOM 727 C C . SER A 1 94 ? -6.214 -9.978 27.272 1.00 90.69 94 SER A C 1
ATOM 729 O O . SER A 1 94 ? -6.810 -8.933 27.503 1.00 90.69 94 SER A O 1
ATOM 731 N N . GLU A 1 95 ? -4.880 -10.047 27.266 1.00 91.56 95 GLU A N 1
ATOM 732 C CA . GLU A 1 95 ? -3.958 -8.913 27.414 1.00 91.56 95 GLU A CA 1
ATOM 733 C C . GLU A 1 95 ? -3.216 -8.592 26.105 1.00 91.56 95 GLU A C 1
ATOM 735 O O . GLU A 1 95 ? -2.001 -8.381 26.103 1.00 91.56 95 GLU A O 1
ATOM 740 N N . ALA A 1 96 ? -3.930 -8.587 24.978 1.00 93.38 96 ALA A N 1
ATOM 741 C CA . ALA A 1 96 ? -3.344 -8.284 23.677 1.00 93.38 96 ALA A CA 1
ATOM 742 C C . ALA A 1 96 ? -2.646 -6.914 23.664 1.00 93.38 96 ALA A C 1
ATOM 744 O O . ALA A 1 96 ? -3.126 -5.940 24.244 1.00 93.38 96 ALA A O 1
ATOM 745 N N . THR A 1 97 ? -1.520 -6.833 22.960 1.00 97.19 97 THR A N 1
ATOM 746 C CA . THR A 1 97 ? -0.913 -5.559 22.566 1.00 97.19 97 THR A CA 1
ATOM 747 C C . THR A 1 97 ? -1.087 -5.427 21.067 1.00 97.19 97 THR A C 1
ATOM 749 O O . THR A 1 97 ? -0.713 -6.334 20.335 1.00 97.19 97 THR A O 1
ATOM 752 N N . LEU A 1 98 ? -1.670 -4.316 20.638 1.00 98.31 98 LEU A N 1
ATOM 753 C CA . LEU A 1 98 ? -1.812 -3.959 19.238 1.00 98.31 98 LEU A CA 1
ATOM 754 C C . LEU A 1 98 ? -0.501 -3.332 18.775 1.00 98.31 98 LEU A C 1
ATOM 756 O O . LEU A 1 98 ? 0.015 -2.421 19.425 1.00 98.31 98 LEU A O 1
ATOM 760 N N . ILE A 1 99 ? 0.032 -3.818 17.669 1.00 98.62 99 ILE A N 1
ATOM 761 C CA . ILE A 1 99 ? 1.273 -3.380 17.045 1.00 98.62 99 ILE A CA 1
ATOM 762 C C . ILE A 1 99 ? 0.979 -3.204 15.562 1.00 98.62 99 ILE A C 1
ATOM 764 O O . ILE A 1 99 ? 0.279 -4.008 14.957 1.00 98.62 99 ILE A O 1
ATOM 768 N N . TRP A 1 100 ? 1.502 -2.147 14.961 1.00 98.69 100 TRP A N 1
ATOM 769 C CA . TRP A 1 100 ? 1.392 -1.926 13.523 1.00 98.69 100 TRP A CA 1
ATOM 770 C C . TRP A 1 100 ? 2.716 -1.411 12.979 1.00 98.69 100 TRP A C 1
ATOM 772 O O . TRP A 1 100 ? 3.613 -1.006 13.721 1.00 98.69 100 TRP A O 1
ATOM 782 N N . THR A 1 101 ? 2.839 -1.405 11.660 1.00 98.50 101 THR A N 1
ATOM 783 C CA . THR A 1 101 ? 3.852 -0.607 10.979 1.00 98.50 101 THR A CA 1
ATOM 784 C C . THR A 1 101 ? 3.231 0.726 10.589 1.00 98.50 101 THR A C 1
ATOM 786 O O . THR A 1 101 ? 2.177 0.762 9.953 1.00 98.50 101 THR A O 1
ATOM 789 N N . GLY A 1 102 ? 3.873 1.822 10.997 1.00 98.06 102 GLY A N 1
ATOM 790 C CA . GLY A 1 102 ? 3.423 3.170 10.662 1.00 98.06 102 GLY A CA 1
ATOM 791 C C . GLY A 1 102 ? 3.443 3.418 9.155 1.00 98.06 102 GLY A C 1
ATOM 792 O O . GLY A 1 102 ? 4.299 2.890 8.440 1.00 98.06 102 GLY A O 1
ATOM 793 N N . GLY A 1 103 ? 2.508 4.238 8.685 1.00 97.56 103 GLY A N 1
ATOM 794 C CA . GLY A 1 103 ? 2.462 4.661 7.289 1.00 97.56 103 GLY A CA 1
ATOM 795 C C . GLY A 1 103 ? 3.707 5.445 6.865 1.00 97.56 103 GLY A C 1
ATOM 796 O O . GLY A 1 103 ? 4.439 6.002 7.686 1.00 97.56 103 GLY A O 1
ATOM 797 N N . MET A 1 104 ? 3.946 5.507 5.556 1.00 95.75 104 MET A N 1
ATOM 798 C CA . MET A 1 104 ? 4.976 6.346 4.952 1.00 95.75 104 MET A CA 1
ATOM 799 C C . MET A 1 104 ? 4.888 7.775 5.500 1.00 95.75 104 MET A C 1
ATOM 801 O O . MET A 1 104 ? 3.826 8.392 5.473 1.00 95.75 104 MET A O 1
ATOM 805 N N . ASP A 1 105 ? 6.024 8.278 5.984 1.00 95.62 105 ASP A N 1
ATOM 806 C CA . ASP A 1 105 ? 6.207 9.611 6.570 1.00 95.62 105 ASP A CA 1
ATOM 807 C C . ASP A 1 105 ? 5.420 9.925 7.851 1.00 95.62 105 ASP A C 1
ATOM 809 O O . ASP A 1 105 ? 5.604 11.016 8.406 1.00 95.62 105 ASP A O 1
ATOM 813 N N . ALA A 1 106 ? 4.647 8.974 8.383 1.00 97.88 106 ALA A N 1
ATOM 814 C CA . ALA A 1 106 ? 3.871 9.151 9.601 1.00 97.88 106 ALA A CA 1
ATOM 815 C C . ALA A 1 106 ? 4.715 9.652 10.784 1.00 97.88 106 ALA A C 1
ATOM 817 O O . ALA A 1 106 ? 5.860 9.242 11.002 1.00 97.88 106 ALA A O 1
ATOM 818 N N . LYS A 1 107 ? 4.127 10.569 11.553 1.00 97.19 107 LYS A N 1
ATOM 819 C CA . LYS A 1 107 ? 4.709 11.190 12.753 1.00 97.19 107 LYS A CA 1
ATOM 820 C C . LYS A 1 107 ? 3.939 10.837 14.013 1.00 97.19 107 LYS A C 1
ATOM 822 O O . LYS A 1 107 ? 4.539 10.750 15.080 1.00 97.19 107 LYS A O 1
ATOM 827 N N . LEU A 1 108 ? 2.621 10.707 13.895 1.00 97.94 108 LEU A N 1
ATOM 828 C CA . LEU A 1 108 ? 1.713 10.395 14.990 1.00 97.94 108 LEU A CA 1
ATOM 829 C C . LEU A 1 108 ? 0.634 9.441 14.501 1.00 97.94 108 LEU A C 1
ATOM 831 O O . LEU A 1 108 ? 0.238 9.483 13.336 1.00 97.94 108 LEU A O 1
ATOM 835 N N . HIS A 1 109 ? 0.119 8.653 15.435 1.00 98.62 109 HIS A N 1
ATOM 836 C CA . HIS A 1 109 ? -0.905 7.656 15.181 1.00 98.62 109 HIS A CA 1
ATOM 837 C C . HIS A 1 109 ? -2.115 7.937 16.067 1.00 98.62 109 HIS A C 1
ATOM 839 O O . HIS A 1 109 ? -1.963 8.313 17.232 1.00 98.62 109 HIS A O 1
ATOM 845 N N . THR A 1 110 ? -3.319 7.729 15.547 1.00 98.69 110 THR A N 1
ATOM 846 C CA . THR A 1 110 ? -4.542 7.730 16.358 1.00 98.69 110 THR A CA 1
ATOM 847 C C . THR A 1 110 ? -5.188 6.363 16.265 1.00 98.69 110 THR A C 1
ATOM 849 O O . THR A 1 110 ? -5.588 5.939 15.185 1.00 98.69 110 THR A O 1
ATOM 852 N N . VAL A 1 111 ? -5.268 5.667 17.396 1.00 98.62 111 VAL A N 1
ATOM 853 C CA . VAL A 1 111 ? -5.790 4.301 17.455 1.00 98.62 111 VAL A CA 1
ATOM 854 C C . VAL A 1 111 ? -7.242 4.312 17.913 1.00 98.62 111 VAL A C 1
ATOM 856 O O . VAL A 1 111 ? -7.590 4.930 18.921 1.00 98.62 111 VAL A O 1
ATOM 859 N N . TYR A 1 112 ? -8.079 3.582 17.193 1.00 98.44 112 TYR A N 1
ATOM 860 C CA . TYR A 1 112 ? -9.483 3.352 17.498 1.00 98.44 112 TYR A CA 1
ATOM 861 C C . TYR A 1 112 ? -9.644 1.873 17.815 1.00 98.44 112 TYR A C 1
ATOM 863 O O . TYR A 1 112 ? -9.124 1.038 17.082 1.00 98.44 112 TYR A O 1
ATOM 871 N N . PHE A 1 113 ? -10.323 1.545 18.910 1.00 97.62 113 PHE A N 1
ATOM 872 C CA . PHE A 1 113 ? -10.492 0.170 19.374 1.00 97.62 113 PHE A CA 1
ATOM 873 C C . PHE A 1 113 ? -11.899 -0.010 19.938 1.00 97.62 113 PHE A C 1
ATOM 875 O O . PHE A 1 113 ? -12.363 0.832 20.708 1.00 97.62 113 PHE A O 1
ATOM 882 N N . GLY A 1 114 ? -12.560 -1.104 19.577 1.00 96.25 114 GLY A N 1
ATOM 883 C CA . GLY A 1 114 ? -13.914 -1.406 20.025 1.00 96.25 114 GLY A CA 1
ATOM 884 C C . GLY A 1 114 ? -14.344 -2.824 19.669 1.00 96.25 114 GLY A C 1
ATOM 885 O O . GLY A 1 114 ? -13.551 -3.643 19.216 1.00 96.25 114 GLY A O 1
ATOM 886 N N . ASP A 1 115 ? -15.615 -3.126 19.891 1.00 95.50 115 ASP A N 1
ATOM 887 C CA . ASP A 1 115 ? -16.259 -4.402 19.557 1.00 95.50 115 ASP A CA 1
ATOM 888 C C . ASP A 1 115 ? -17.318 -4.271 18.448 1.00 95.50 115 ASP A C 1
ATOM 890 O O . ASP A 1 115 ? -17.949 -5.254 18.058 1.00 95.50 115 ASP A O 1
ATOM 894 N N . ASN A 1 116 ? -17.478 -3.065 17.901 1.00 97.38 116 ASN A N 1
ATOM 895 C CA . ASN A 1 116 ? -18.368 -2.757 16.795 1.00 97.38 116 ASN A CA 1
ATOM 896 C C . ASN A 1 116 ? -17.568 -2.188 15.614 1.00 97.38 116 ASN A C 1
ATOM 898 O O . ASN A 1 116 ? -16.827 -1.213 15.757 1.00 97.38 116 ASN A O 1
ATOM 902 N N . PHE A 1 117 ? -17.727 -2.809 14.445 1.00 98.12 117 PHE A N 1
ATOM 903 C CA . PHE A 1 117 ? -17.031 -2.408 13.227 1.00 98.12 117 PHE A CA 1
ATOM 904 C C . PHE A 1 117 ? -17.388 -0.982 12.789 1.00 98.12 117 PHE A C 1
ATOM 906 O O . PHE A 1 117 ? -16.489 -0.205 12.480 1.00 98.12 117 PHE A O 1
ATOM 913 N N . ASP A 1 118 ? -18.672 -0.623 12.778 1.00 98.44 118 ASP A N 1
ATOM 914 C CA . ASP A 1 118 ? -19.148 0.675 12.287 1.00 98.44 118 ASP A CA 1
ATOM 915 C C . ASP A 1 118 ? -18.686 1.818 13.197 1.00 98.44 118 ASP A C 1
ATOM 917 O O . ASP A 1 118 ? -18.255 2.869 12.710 1.00 98.44 118 ASP A O 1
ATOM 921 N N . ASP A 1 119 ? -18.699 1.595 14.513 1.00 98.19 119 ASP A N 1
ATOM 922 C CA . ASP A 1 119 ? -18.189 2.557 15.492 1.00 98.19 119 ASP A CA 1
ATOM 923 C C . ASP A 1 119 ? -16.691 2.795 15.269 1.00 98.19 119 ASP A C 1
ATOM 925 O O . ASP A 1 119 ? -16.253 3.937 15.137 1.00 98.19 119 ASP A O 1
ATOM 929 N N . VAL A 1 120 ? -15.896 1.727 15.132 1.00 98.25 120 VAL A N 1
ATOM 930 C CA . VAL A 1 120 ? -14.452 1.835 14.860 1.00 98.25 120 VAL A CA 1
ATOM 931 C C . VAL A 1 120 ? -14.178 2.428 13.476 1.00 98.25 120 VAL A C 1
ATOM 933 O O . VAL A 1 120 ? -13.245 3.214 13.327 1.00 98.25 120 VAL A O 1
ATOM 936 N N . SER A 1 121 ? -14.982 2.113 12.461 1.00 98.25 121 SER A N 1
ATOM 937 C CA . SER A 1 121 ? -14.816 2.608 11.089 1.00 98.25 121 SER A CA 1
ATOM 938 C C . SER A 1 121 ? -15.199 4.079 10.928 1.00 98.25 121 SER A C 1
ATOM 940 O O . SER A 1 121 ? -14.688 4.737 10.023 1.00 98.25 121 SER A O 1
ATOM 942 N N . SER A 1 122 ? -16.079 4.612 11.774 1.00 97.81 122 SER A N 1
ATOM 943 C CA . SER A 1 122 ? -16.567 5.997 11.682 1.00 97.81 122 SER A CA 1
ATOM 944 C C . SER A 1 122 ? -16.042 6.913 12.789 1.00 97.81 122 SER A C 1
ATOM 946 O O . SER A 1 122 ? -16.218 8.130 12.711 1.00 97.81 122 SER A O 1
ATOM 948 N N . ALA A 1 123 ? -15.359 6.359 13.797 1.00 97.62 123 ALA A N 1
ATOM 949 C CA . ALA A 1 123 ? -14.845 7.127 14.921 1.00 97.62 123 ALA A CA 1
ATOM 950 C C . ALA A 1 123 ? -13.908 8.263 14.484 1.00 97.62 123 ALA A C 1
ATOM 952 O O . ALA A 1 123 ? -13.041 8.101 13.623 1.00 97.62 123 ALA A O 1
ATOM 953 N N . THR A 1 124 ? -14.072 9.415 15.136 1.00 96.38 124 THR A N 1
ATOM 954 C CA . THR A 1 124 ? -13.268 10.631 14.927 1.00 96.38 124 THR A CA 1
ATOM 955 C C . THR A 1 124 ? -12.388 10.965 16.128 1.00 96.38 124 THR A C 1
ATOM 957 O O . THR A 1 124 ? -11.399 11.678 15.990 1.00 96.38 124 THR A O 1
ATOM 960 N N . VAL A 1 125 ? -12.702 10.407 17.301 1.00 95.56 125 VAL A N 1
ATOM 961 C CA . VAL A 1 125 ? -11.919 10.542 18.533 1.00 95.56 125 VAL A CA 1
ATOM 962 C C . VAL A 1 125 ? -11.319 9.186 18.878 1.00 95.56 125 VAL A C 1
ATOM 964 O O . VAL A 1 125 ? -12.047 8.207 19.022 1.00 95.56 125 VAL A O 1
ATOM 967 N N . GLY A 1 126 ? -9.996 9.136 18.995 1.00 96.12 126 GLY A N 1
ATOM 968 C CA . GLY A 1 126 ? -9.250 7.927 19.325 1.00 96.12 126 GLY A CA 1
ATOM 969 C C . GLY A 1 126 ? -8.119 8.215 20.304 1.00 96.12 126 GLY A C 1
ATOM 970 O O . GLY A 1 126 ? -8.022 9.301 20.880 1.00 96.12 126 GLY A O 1
ATOM 971 N N . ILE A 1 127 ? -7.263 7.222 20.504 1.00 97.62 127 ILE A N 1
ATOM 972 C CA . ILE A 1 127 ? -6.152 7.272 21.447 1.00 97.62 127 ILE A CA 1
ATOM 973 C C . ILE A 1 127 ? -4.896 7.723 20.687 1.00 97.62 127 ILE A C 1
ATOM 975 O O . ILE A 1 127 ? -4.418 6.976 19.830 1.00 97.62 127 ILE A O 1
ATOM 979 N N . PRO A 1 128 ? -4.329 8.908 20.983 1.00 97.44 128 PRO A N 1
ATOM 980 C CA . PRO A 1 128 ? -3.100 9.349 20.338 1.00 97.44 128 PRO A CA 1
ATOM 981 C C . PRO A 1 128 ? -1.919 8.496 20.808 1.00 97.44 128 PRO A C 1
ATOM 983 O O . PRO A 1 128 ? -1.787 8.213 22.002 1.00 97.44 128 PRO A O 1
ATOM 986 N N . GLN A 1 129 ? -1.050 8.107 19.879 1.00 98.25 129 GLN A N 1
ATOM 987 C CA . GLN A 1 129 ? 0.160 7.331 20.132 1.00 98.25 129 GLN A CA 1
ATOM 988 C C . GLN A 1 129 ? 1.360 7.949 19.409 1.00 98.25 129 GLN A C 1
ATOM 990 O O . GLN A 1 129 ? 1.274 8.349 18.247 1.00 98.25 129 GLN A O 1
ATOM 995 N N . GLY A 1 130 ? 2.486 8.028 20.123 1.00 96.75 130 GLY A N 1
ATOM 996 C CA . GLY A 1 130 ? 3.786 8.412 19.556 1.00 96.75 130 GLY A CA 1
ATOM 997 C C . GLY A 1 130 ? 4.644 7.215 19.135 1.00 96.75 130 GLY A C 1
ATOM 998 O O . GLY A 1 130 ? 5.635 7.392 18.436 1.00 96.75 130 GLY A O 1
ATOM 999 N N . SER A 1 131 ? 4.280 6.008 19.573 1.00 97.19 131 SER A N 1
ATOM 1000 C CA . SER A 1 131 ? 4.873 4.733 19.162 1.00 97.19 131 SER A CA 1
ATOM 1001 C C . SER A 1 131 ? 3.872 3.917 18.350 1.00 97.19 131 SER A C 1
ATOM 1003 O O . SER A 1 131 ? 2.671 4.170 18.404 1.00 97.19 131 SER A O 1
ATOM 1005 N N . THR A 1 132 ? 4.351 2.885 17.659 1.00 98.31 132 THR A N 1
ATOM 1006 C CA . THR A 1 132 ? 3.508 1.985 16.864 1.00 98.31 132 THR A CA 1
ATOM 1007 C C . THR A 1 132 ? 2.935 0.817 17.677 1.00 98.31 132 THR A C 1
ATOM 1009 O O . THR A 1 132 ? 2.887 -0.324 17.215 1.00 98.31 132 THR A O 1
ATOM 1012 N N . THR A 1 133 ? 2.568 1.087 18.934 1.00 98.19 133 THR A N 1
ATOM 1013 C CA . THR A 1 133 ? 2.016 0.094 19.861 1.00 98.19 133 THR A CA 1
ATOM 1014 C C . THR A 1 133 ? 0.909 0.692 20.726 1.00 98.19 133 THR A C 1
ATOM 1016 O O . THR A 1 133 ? 0.976 1.855 21.119 1.00 98.19 133 THR A O 1
ATOM 1019 N N . LEU A 1 134 ? -0.106 -0.108 21.054 1.00 97.38 134 LEU A N 1
ATOM 1020 C CA . LEU A 1 134 ? -1.142 0.225 22.029 1.00 97.38 134 LEU A CA 1
ATOM 1021 C C . LEU A 1 134 ? -1.557 -1.031 22.790 1.00 97.38 134 LEU A C 1
ATOM 1023 O O . LEU A 1 134 ? -1.938 -2.034 22.196 1.00 97.38 134 LEU A O 1
ATOM 1027 N N . ARG A 1 135 ? -1.591 -0.948 24.118 1.00 96.38 135 ARG A N 1
ATOM 1028 C CA . ARG A 1 135 ? -2.283 -1.939 24.945 1.00 96.38 135 ARG A CA 1
ATOM 1029 C C . ARG A 1 135 ? -3.689 -1.421 25.274 1.00 96.38 135 ARG A C 1
ATOM 1031 O O . ARG A 1 135 ? -3.776 -0.390 25.947 1.00 96.38 135 ARG A O 1
ATOM 1038 N N . PRO A 1 136 ? -4.774 -2.088 24.834 1.00 93.06 136 PRO A N 1
ATOM 1039 C CA . PRO A 1 136 ? -6.131 -1.718 25.221 1.00 93.06 136 PRO A CA 1
ATOM 1040 C C . PRO A 1 136 ? -6.299 -1.715 26.744 1.00 93.06 136 PRO A C 1
ATOM 1042 O O . PRO A 1 136 ? -5.668 -2.492 27.465 1.00 93.06 136 PRO A O 1
ATOM 1045 N N . SER A 1 137 ? -7.144 -0.822 27.254 1.00 89.06 137 SER A N 1
ATOM 1046 C CA . SER A 1 137 ? -7.422 -0.756 28.686 1.00 89.06 137 SER A CA 1
ATOM 1047 C C . SER A 1 137 ? -8.329 -1.910 29.114 1.00 89.06 137 SER A C 1
ATOM 1049 O O . SER A 1 137 ? -9.457 -2.012 28.636 1.00 89.06 137 SER A O 1
ATOM 1051 N N . GLY A 1 138 ? -7.871 -2.715 30.071 1.00 87.94 138 GLY A N 1
ATOM 1052 C CA . GLY A 1 138 ? -8.633 -3.842 30.611 1.00 87.94 138 GLY A CA 1
ATOM 1053 C C . GLY A 1 138 ? -8.366 -5.162 29.888 1.00 87.94 138 GLY A C 1
ATOM 1054 O O . GLY A 1 138 ? -7.505 -5.250 29.017 1.00 87.94 138 GLY A O 1
ATOM 1055 N N . LEU A 1 139 ? -9.079 -6.204 30.317 1.00 89.56 139 LEU A N 1
ATOM 1056 C CA . LEU A 1 139 ? -9.026 -7.526 29.697 1.00 89.56 139 LEU A CA 1
ATOM 1057 C C . LEU A 1 139 ? -10.035 -7.606 28.555 1.00 89.56 139 LEU A C 1
ATOM 1059 O O . LEU A 1 139 ? -11.169 -7.152 28.702 1.00 89.56 139 LEU A O 1
ATOM 1063 N N . LEU A 1 140 ? -9.626 -8.223 27.452 1.00 91.31 140 LEU A N 1
ATOM 1064 C CA . LEU A 1 140 ? -10.508 -8.519 26.330 1.00 91.31 140 LEU A CA 1
ATOM 1065 C C . LEU A 1 140 ? -11.481 -9.648 26.679 1.00 91.31 140 LEU A C 1
ATOM 1067 O O . LEU A 1 140 ? -11.138 -10.589 27.403 1.00 91.31 140 LEU A O 1
ATOM 1071 N N . GLU A 1 141 ? -12.703 -9.545 26.166 1.00 90.19 141 GLU A N 1
ATOM 1072 C CA . GLU A 1 141 ? -13.747 -10.541 26.389 1.00 90.19 141 GLU A CA 1
ATOM 1073 C C . GLU A 1 141 ? -13.472 -11.782 25.532 1.00 90.19 141 GLU A C 1
ATOM 1075 O O . GLU A 1 141 ? -13.384 -11.708 24.308 1.00 90.19 141 GLU A O 1
ATOM 1080 N N . ALA A 1 142 ? -13.355 -12.946 26.172 1.00 88.19 142 ALA A N 1
ATOM 1081 C CA . ALA A 1 142 ? -13.044 -14.185 25.468 1.00 88.19 142 ALA A CA 1
ATOM 1082 C C . ALA A 1 142 ? -14.122 -14.538 24.428 1.00 88.19 142 ALA A C 1
ATOM 1084 O O . ALA A 1 142 ? -15.308 -14.622 24.751 1.00 88.19 142 ALA A O 1
ATOM 1085 N N . GLY A 1 143 ? -13.695 -14.808 23.190 1.00 89.31 143 GLY A N 1
ATOM 1086 C CA . GLY A 1 143 ? -14.587 -15.204 22.097 1.00 89.31 143 GLY A CA 1
ATOM 1087 C C . GLY A 1 143 ? -15.349 -14.046 21.449 1.00 89.31 143 GLY A C 1
ATOM 1088 O O . GLY A 1 143 ? -16.217 -14.295 20.611 1.00 89.31 143 GLY A O 1
ATOM 1089 N N . LYS A 1 144 ? -15.035 -12.799 21.816 1.00 94.44 144 LYS A N 1
ATOM 1090 C CA . LYS A 1 144 ? -15.611 -11.598 21.218 1.00 94.44 144 LYS A CA 1
ATOM 1091 C C . LYS A 1 144 ? -14.692 -11.054 20.132 1.00 94.44 144 LYS A C 1
ATOM 1093 O O . LYS A 1 144 ? -13.483 -10.971 20.322 1.00 94.44 144 LYS A O 1
ATOM 1098 N N . VAL A 1 145 ? -15.272 -10.668 18.998 1.00 97.19 145 VAL A N 1
ATOM 1099 C CA . VAL A 1 145 ? -14.510 -9.996 17.943 1.00 97.19 145 VAL A CA 1
ATOM 1100 C C . VAL A 1 145 ? -14.218 -8.568 18.387 1.00 97.19 145 VAL A C 1
ATOM 1102 O O . VAL A 1 145 ? -15.129 -7.823 18.748 1.00 97.19 145 VAL A O 1
ATOM 1105 N N . HIS A 1 146 ? -12.949 -8.196 18.335 1.00 97.50 146 HIS A N 1
ATOM 1106 C CA . HIS A 1 146 ? -12.474 -6.846 18.564 1.00 97.50 146 HIS A CA 1
ATOM 1107 C C . HIS A 1 146 ? -12.025 -6.235 17.244 1.00 97.50 146 HIS A C 1
ATOM 1109 O O . HIS A 1 146 ? -11.352 -6.892 16.452 1.00 97.50 146 HIS A O 1
ATOM 1115 N N . TYR A 1 147 ? -12.395 -4.978 17.026 1.00 98.38 147 TYR A N 1
ATOM 1116 C CA . TYR A 1 147 ? -12.054 -4.198 15.846 1.00 98.38 147 TYR A CA 1
ATOM 1117 C C . TYR A 1 147 ? -11.139 -3.055 16.236 1.00 98.38 147 TYR A C 1
ATOM 1119 O O . TYR A 1 147 ? -11.303 -2.439 17.294 1.00 98.38 147 TYR A O 1
ATOM 1127 N N . TRP A 1 148 ? -10.190 -2.748 15.365 1.00 98.56 148 TRP A N 1
ATOM 1128 C CA . TRP A 1 148 ? -9.302 -1.625 15.568 1.00 98.56 148 TRP A CA 1
ATOM 1129 C C . TRP A 1 148 ? -8.822 -1.024 14.260 1.00 98.56 148 TRP A C 1
ATOM 1131 O O . TRP A 1 148 ? -8.768 -1.684 13.229 1.00 98.56 148 TRP A O 1
ATOM 1141 N N . ARG A 1 149 ? -8.511 0.264 14.309 1.00 98.75 149 ARG A N 1
ATOM 1142 C CA . ARG A 1 149 ? -8.057 1.062 13.172 1.00 98.75 149 ARG A CA 1
ATOM 1143 C C . ARG A 1 149 ? -6.966 1.997 13.654 1.00 98.75 149 ARG A C 1
ATOM 1145 O O . ARG A 1 149 ? -7.041 2.487 14.783 1.00 98.75 149 ARG A O 1
ATOM 1152 N N . VAL A 1 150 ? -5.991 2.279 12.802 1.00 98.81 150 VAL A N 1
ATOM 1153 C CA . VAL A 1 150 ? -4.966 3.282 13.086 1.00 98.81 150 VAL A CA 1
ATOM 1154 C C . VAL A 1 150 ? -4.936 4.320 11.981 1.00 98.81 150 VAL A C 1
ATOM 1156 O O . VAL A 1 150 ? -4.645 4.002 10.831 1.00 98.81 150 VAL A O 1
ATOM 1159 N N . ASP A 1 151 ? -5.206 5.566 12.350 1.00 98.75 151 ASP A N 1
ATOM 1160 C CA . ASP A 1 151 ? -5.083 6.697 11.439 1.00 98.75 151 ASP A CA 1
ATOM 1161 C C . ASP A 1 151 ? -3.694 7.320 11.571 1.00 98.75 151 ASP A C 1
ATOM 1163 O O . ASP A 1 151 ? -3.214 7.578 12.679 1.00 98.75 151 ASP A O 1
ATOM 1167 N N . GLU A 1 152 ? -3.061 7.569 10.429 1.00 98.69 152 GLU A N 1
ATOM 1168 C CA . GLU A 1 152 ? -1.677 8.028 10.324 1.00 98.69 152 GLU A CA 1
ATOM 1169 C C . GLU A 1 152 ? -1.620 9.520 10.011 1.00 98.69 152 GLU A C 1
ATOM 1171 O O . GLU A 1 152 ? -2.255 9.977 9.063 1.00 98.69 152 GLU A O 1
ATOM 1176 N N . PHE A 1 153 ? -0.851 10.291 10.777 1.00 98.25 153 PHE A N 1
ATOM 1177 C CA . PHE A 1 153 ? -0.662 11.724 10.548 1.00 98.25 153 PHE A CA 1
ATOM 1178 C C . PHE A 1 153 ? 0.781 12.027 10.143 1.00 98.25 153 PHE A C 1
ATOM 1180 O O . PHE A 1 153 ? 1.706 11.763 10.911 1.00 98.25 153 PHE A O 1
ATOM 1187 N N . ASP A 1 154 ? 0.983 12.622 8.965 1.00 97.06 154 ASP A N 1
ATOM 1188 C CA . ASP A 1 154 ? 2.316 12.916 8.402 1.00 97.06 154 ASP A CA 1
ATOM 1189 C C . ASP A 1 154 ? 2.845 14.330 8.730 1.00 97.06 154 ASP A C 1
ATOM 1191 O O . ASP A 1 154 ? 3.980 14.670 8.391 1.00 97.06 154 ASP A O 1
ATOM 1195 N N . GLY A 1 155 ? 2.047 15.157 9.417 1.00 96.12 155 GLY A N 1
ATOM 1196 C CA . GLY A 1 155 ? 2.338 16.574 9.670 1.00 96.12 155 GLY A CA 1
ATOM 1197 C C . GLY A 1 155 ? 1.509 17.546 8.823 1.00 96.12 155 GLY A C 1
ATOM 1198 O O . GLY A 1 155 ? 1.390 18.714 9.191 1.00 96.12 155 GLY A O 1
ATOM 1199 N N . PHE A 1 156 ? 0.901 17.069 7.736 1.00 96.31 156 PHE A N 1
ATOM 1200 C CA . PHE A 1 156 ? 0.062 17.843 6.818 1.00 96.31 156 PHE A CA 1
ATOM 1201 C C . PHE A 1 156 ? -1.357 17.282 6.720 1.00 96.31 156 PHE A C 1
ATOM 1203 O O . PHE A 1 156 ? -2.320 18.048 6.728 1.00 96.31 156 PHE A O 1
ATOM 1210 N N . ALA A 1 157 ? -1.487 15.960 6.631 1.00 97.19 157 ALA A N 1
ATOM 1211 C CA . ALA A 1 157 ? -2.748 15.259 6.451 1.00 97.19 157 ALA A CA 1
ATOM 1212 C C . ALA A 1 157 ? -2.837 14.021 7.349 1.00 97.19 157 ALA A C 1
ATOM 1214 O O . ALA A 1 157 ? -1.831 13.453 7.779 1.00 97.19 157 ALA A O 1
ATOM 1215 N N . THR A 1 158 ? -4.076 13.607 7.610 1.00 97.81 158 THR A N 1
ATOM 1216 C CA . THR A 1 158 ? -4.394 12.346 8.280 1.00 97.81 158 THR A CA 1
ATOM 1217 C C . THR A 1 158 ? -4.917 11.352 7.250 1.00 97.81 158 THR A C 1
ATOM 1219 O O . THR A 1 158 ? -5.844 11.664 6.501 1.00 97.81 158 THR A O 1
ATOM 1222 N N . TYR A 1 159 ? -4.344 10.153 7.229 1.00 98.12 159 TYR A N 1
ATOM 1223 C CA . TYR A 1 159 ? -4.765 9.043 6.384 1.00 98.12 159 TYR A CA 1
ATOM 1224 C C . TYR A 1 159 ? -5.507 8.030 7.239 1.00 98.12 159 TYR A C 1
ATOM 1226 O O . TYR A 1 159 ? -4.929 7.426 8.142 1.00 98.12 159 TYR A O 1
ATOM 1234 N N . GLN A 1 160 ? -6.791 7.851 6.941 1.00 98.50 160 GLN A N 1
ATOM 1235 C CA . GLN A 1 160 ? -7.617 6.883 7.644 1.00 98.50 160 GLN A CA 1
ATOM 1236 C C . GLN A 1 160 ? -7.144 5.458 7.340 1.00 98.50 160 GLN A C 1
ATOM 1238 O O . GLN A 1 160 ? -7.046 5.072 6.168 1.00 98.50 160 GLN A O 1
ATOM 1243 N N . GLY A 1 161 ? -6.854 4.697 8.394 1.00 98.31 161 GLY A N 1
ATOM 1244 C CA . GLY A 1 161 ? -6.421 3.308 8.293 1.00 98.31 161 GLY A CA 1
ATOM 1245 C C . GLY A 1 161 ? -7.527 2.370 7.830 1.00 98.31 161 GLY A C 1
ATOM 1246 O O . GLY A 1 161 ? -8.708 2.724 7.812 1.00 98.31 161 GLY A O 1
ATOM 1247 N N . ASP A 1 162 ? -7.135 1.151 7.483 1.00 98.38 162 ASP A N 1
ATOM 1248 C CA . ASP A 1 162 ? -8.090 0.063 7.300 1.00 98.38 162 ASP A CA 1
ATOM 1249 C C . ASP A 1 162 ? -8.501 -0.490 8.676 1.00 98.38 162 ASP A C 1
ATOM 1251 O O . ASP A 1 162 ? -7.761 -0.368 9.656 1.00 98.38 162 ASP A O 1
ATOM 1255 N N . VAL A 1 163 ? -9.709 -1.048 8.770 1.00 98.69 163 VAL A N 1
ATOM 1256 C CA . VAL A 1 163 ? -10.207 -1.640 10.018 1.00 98.69 163 VAL A CA 1
ATOM 1257 C C . VAL A 1 163 ? -9.791 -3.103 10.063 1.00 98.69 163 VAL A C 1
ATOM 1259 O O . VAL A 1 163 ? -10.196 -3.887 9.208 1.00 98.69 163 VAL A O 1
ATOM 1262 N N . TRP A 1 164 ? -9.022 -3.462 11.083 1.00 98.75 164 TRP A N 1
ATOM 1263 C CA . TRP A 1 164 ? -8.597 -4.826 11.364 1.00 98.75 164 TRP A CA 1
ATOM 1264 C C . TRP A 1 164 ? -9.417 -5.435 12.490 1.00 98.75 164 TRP A C 1
ATOM 1266 O O . TRP A 1 164 ? -9.996 -4.731 13.321 1.00 98.75 164 TRP A O 1
ATOM 1276 N N . SER A 1 165 ? -9.443 -6.760 12.536 1.00 98.31 165 SER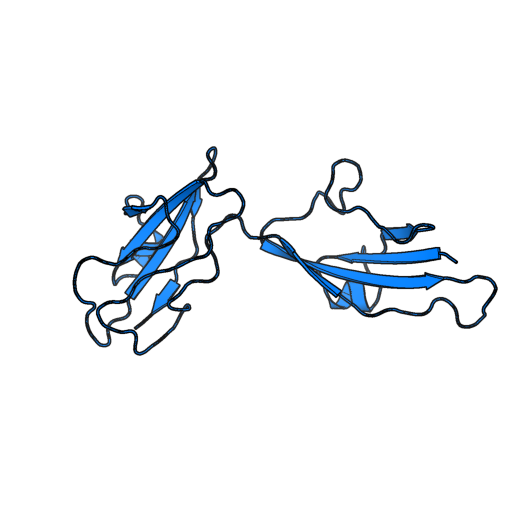 A N 1
ATOM 1277 C CA . SER A 1 165 ? -10.193 -7.519 13.527 1.00 98.31 165 SER A CA 1
ATOM 1278 C C . SER A 1 165 ? -9.392 -8.677 14.108 1.00 98.31 165 SER A C 1
ATOM 1280 O O . SER A 1 165 ? -8.488 -9.205 13.467 1.00 98.31 165 SER A O 1
ATOM 1282 N N . PHE A 1 166 ? -9.731 -9.094 15.324 1.00 97.75 166 PHE A N 1
ATOM 1283 C CA . PHE A 1 166 ? -9.244 -10.339 15.919 1.00 97.75 166 PHE A CA 1
ATOM 1284 C C . PHE A 1 166 ? -10.225 -10.858 16.983 1.00 97.75 166 PHE A C 1
ATOM 1286 O O . PHE A 1 166 ? -11.201 -10.186 17.313 1.00 97.75 166 PHE A O 1
ATOM 1293 N N . THR A 1 167 ? -10.017 -12.073 17.498 1.00 95.94 167 THR A N 1
ATOM 1294 C CA . THR A 1 167 ? -10.869 -12.719 18.524 1.00 95.94 167 THR A CA 1
ATOM 1295 C C . THR A 1 167 ? -10.056 -13.466 19.571 1.00 95.94 167 THR A C 1
ATOM 1297 O O . THR A 1 167 ? -9.033 -14.085 19.196 1.00 95.94 167 THR A O 1
#

Radius of gyration: 22.11 Å; chains: 1; bounding box: 46×35×63 Å

pLDDT: mean 94.39, std 7.01, range [55.56, 98.81]